Protein AF-A0AB34J6L4-F1 (afdb_monomer_lite)

pLDDT: mean 80.75, std 15.8, range [34.03, 96.12]

Secondary structure (DSSP, 8-state):
-TTHHHHHHHHHHH-TT--HHHHHHHHHHH--EEEE-TTGGG--HHHHHHHHHHHHH-TTEEEEEEEEEE-TTS-EEEEEEEEETTSPBPTTSPBPPSEEEE-SS-----S-HHHHHHHHGGG--SS---EE--STT--EE-------

Sequence (148 aa):
MKNHEALELLLRVELPDLSESELQTLLASKATCLVAMQRYDVMTQSERADAEALLHQFPSLTIAYIEEVKDDAQSSRFYSCLIDGHCELTSENRRIPKFRIELPGYPILGDGKADNQNHAIIFSRGAIIQVTARLKYIVWLQLVNGTI

Structure (mmCIF, N/CA/C/O backbone):
data_AF-A0AB34J6L4-F1
#
_entry.id   AF-A0AB34J6L4-F1
#
loop_
_atom_site.group_PDB
_atom_site.id
_atom_site.type_symbol
_atom_site.label_atom_id
_atom_site.label_alt_id
_atom_site.label_comp_id
_atom_site.label_asym_id
_atom_site.label_entity_id
_atom_site.label_seq_id
_atom_site.pdbx_PDB_ins_code
_atom_site.Cartn_x
_atom_site.Cartn_y
_atom_site.Cartn_z
_atom_site.occupancy
_atom_site.B_iso_or_equiv
_atom_site.auth_seq_id
_atom_site.auth_comp_id
_atom_site.auth_asym_id
_atom_site.auth_atom_id
_atom_site.pdbx_PDB_model_num
ATOM 1 N N . MET A 1 1 ? -2.209 9.121 16.607 1.00 46.62 1 MET A N 1
ATOM 2 C CA . MET A 1 1 ? -2.175 7.975 17.544 1.00 46.62 1 MET A CA 1
ATOM 3 C C . MET A 1 1 ? -3.002 8.153 18.820 1.00 46.62 1 MET A C 1
ATOM 5 O O . MET A 1 1 ? -3.440 7.139 19.330 1.00 46.62 1 MET A O 1
ATOM 9 N N . LYS A 1 2 ? -3.338 9.371 19.290 1.00 52.19 2 LYS A N 1
ATOM 10 C CA . LYS A 1 2 ? -4.210 9.579 20.477 1.00 52.19 2 LYS A CA 1
ATOM 11 C C . LYS A 1 2 ? -5.632 8.974 20.398 1.00 52.19 2 LYS A C 1
ATOM 13 O O . LYS A 1 2 ? -6.333 8.963 21.397 1.00 52.19 2 LYS A O 1
ATOM 18 N N . ASN A 1 3 ? -6.057 8.482 19.233 1.00 65.62 3 ASN A N 1
ATOM 19 C CA . ASN A 1 3 ? -7.407 7.949 19.026 1.00 65.62 3 ASN A CA 1
ATOM 20 C C . ASN A 1 3 ? -7.491 6.426 19.205 1.00 65.62 3 ASN A C 1
ATOM 22 O O . ASN A 1 3 ? -8.593 5.923 19.363 1.00 65.62 3 ASN A O 1
ATOM 26 N N . HIS A 1 4 ? -6.369 5.695 19.156 1.00 73.12 4 HIS A N 1
ATOM 27 C CA . HIS A 1 4 ? -6.388 4.227 19.177 1.00 73.12 4 HIS A CA 1
ATOM 28 C C . HIS A 1 4 ? -6.815 3.691 20.548 1.00 73.12 4 HIS A C 1
ATOM 30 O O . HIS A 1 4 ? -7.787 2.954 20.623 1.00 73.12 4 HIS A O 1
ATOM 36 N N . GLU A 1 5 ? -6.182 4.168 21.623 1.00 79.62 5 GLU A N 1
ATOM 37 C CA . GLU A 1 5 ? -6.529 3.806 23.008 1.00 79.62 5 GLU A CA 1
ATOM 38 C C . GLU A 1 5 ? -7.973 4.193 23.362 1.00 79.62 5 GLU A C 1
ATOM 40 O O . GLU A 1 5 ? -8.687 3.442 24.018 1.00 79.62 5 GLU A O 1
ATOM 45 N N . ALA A 1 6 ? -8.436 5.354 22.886 1.00 82.75 6 ALA A N 1
ATOM 46 C CA . ALA A 1 6 ? -9.809 5.803 23.105 1.00 82.75 6 ALA A CA 1
ATOM 47 C C . ALA A 1 6 ? -10.835 4.925 22.365 1.00 82.75 6 ALA A C 1
ATOM 49 O O . ALA A 1 6 ? -11.875 4.592 22.929 1.00 82.75 6 ALA A O 1
ATOM 50 N N . LEU A 1 7 ? -10.545 4.537 21.117 1.00 80.75 7 LEU A N 1
ATOM 51 C CA . LEU A 1 7 ? -11.379 3.610 20.348 1.00 80.75 7 LEU A CA 1
ATOM 52 C C . LEU A 1 7 ? -11.371 2.208 20.958 1.00 80.75 7 LEU A C 1
ATOM 54 O O . LEU A 1 7 ? -12.420 1.577 21.010 1.00 80.75 7 LEU A O 1
ATOM 58 N N . GLU A 1 8 ? -10.224 1.735 21.438 1.00 87.00 8 GLU A N 1
ATOM 59 C CA . GLU A 1 8 ? -10.124 0.449 22.124 1.00 87.00 8 GLU A CA 1
ATOM 60 C C . GLU A 1 8 ? -10.983 0.434 23.392 1.00 87.00 8 GLU A C 1
ATOM 62 O O . GLU A 1 8 ? -11.801 -0.467 23.567 1.00 87.00 8 GLU A O 1
ATOM 67 N N . LEU A 1 9 ? -10.853 1.459 24.242 1.00 88.19 9 LEU A N 1
ATOM 68 C CA . LEU A 1 9 ? -11.674 1.613 25.444 1.00 88.19 9 LEU A CA 1
ATOM 69 C C . LEU A 1 9 ? -13.166 1.639 25.109 1.00 88.19 9 LEU A C 1
ATOM 71 O O . LEU A 1 9 ? -13.944 0.947 25.760 1.00 88.19 9 LEU A O 1
ATOM 75 N N . LEU A 1 10 ? -13.562 2.397 24.084 1.00 88.19 10 LEU A N 1
ATOM 76 C CA . LEU A 1 10 ? -14.952 2.450 23.639 1.00 88.19 10 LEU A CA 1
ATOM 77 C C . LEU A 1 10 ? -15.450 1.071 23.186 1.00 88.19 10 LEU A C 1
ATOM 79 O O . LEU A 1 10 ? -16.511 0.637 23.618 1.00 88.19 10 LEU A O 1
ATOM 83 N N . LEU A 1 11 ? -14.680 0.358 22.358 1.00 87.50 11 LEU A N 1
ATOM 84 C CA . LEU A 1 11 ? -15.058 -0.974 21.883 1.00 87.50 11 LEU A CA 1
ATOM 85 C C . LEU A 1 11 ? -15.157 -1.991 23.029 1.00 87.50 11 LEU A C 1
ATOM 87 O O . LEU A 1 11 ? -16.077 -2.800 23.020 1.00 87.50 11 LEU A O 1
ATOM 91 N N . ARG A 1 12 ? -14.276 -1.923 24.038 1.00 90.81 12 ARG A N 1
ATOM 92 C CA . ARG A 1 12 ? -14.366 -2.767 25.245 1.00 90.81 12 ARG A CA 1
ATOM 93 C C . ARG A 1 12 ? -15.636 -2.498 26.057 1.00 90.81 12 ARG A C 1
ATOM 95 O O . ARG A 1 12 ? -16.159 -3.421 26.671 1.00 90.81 12 ARG A O 1
ATOM 102 N N . VAL A 1 13 ? -16.106 -1.249 26.090 1.00 92.56 13 VAL A N 1
ATOM 103 C CA . VAL A 1 13 ? -17.330 -0.863 26.813 1.00 92.56 13 VAL A CA 1
ATOM 104 C C . VAL A 1 13 ? -18.585 -1.287 26.049 1.00 92.56 13 VAL A C 1
ATOM 106 O O . VAL A 1 13 ? -19.499 -1.840 26.651 1.00 92.56 13 VAL A O 1
ATOM 109 N N . GLU A 1 14 ? -18.627 -1.051 24.738 1.00 92.12 14 GLU A N 1
ATOM 110 C CA . GLU A 1 14 ? -19.793 -1.355 23.895 1.00 92.12 14 GLU A CA 1
ATOM 111 C C . GLU A 1 14 ? -19.940 -2.855 23.598 1.00 92.12 14 GLU A C 1
ATOM 113 O O . GLU A 1 14 ? -21.050 -3.351 23.418 1.00 92.12 14 GLU A O 1
ATOM 118 N N . LEU A 1 15 ? -18.823 -3.588 23.530 1.00 92.00 15 LEU A N 1
ATOM 119 C CA . LEU A 1 15 ? -18.768 -4.994 23.123 1.00 92.00 15 LEU A CA 1
ATOM 120 C C . LEU A 1 15 ? -17.900 -5.813 24.103 1.00 92.00 15 LEU A C 1
ATOM 122 O O . LEU A 1 15 ? -16.821 -6.283 23.733 1.00 92.00 15 LEU A O 1
ATOM 126 N N . PRO A 1 16 ? -18.353 -5.999 25.358 1.00 90.94 16 PRO A N 1
ATOM 127 C CA . PRO A 1 16 ? -17.551 -6.608 26.424 1.00 90.94 16 PRO A CA 1
ATOM 128 C C . PRO A 1 16 ? -17.244 -8.098 26.208 1.00 90.94 16 PRO A C 1
ATOM 130 O O . PRO A 1 16 ? -16.294 -8.612 26.793 1.00 90.94 16 PRO A O 1
ATOM 133 N N . ASP A 1 17 ? -18.027 -8.782 25.369 1.00 94.81 17 ASP A N 1
ATOM 134 C CA . ASP A 1 17 ? -17.892 -10.221 25.109 1.00 94.81 17 ASP A CA 1
ATOM 135 C C . ASP A 1 17 ? -16.874 -10.556 24.001 1.00 94.81 17 ASP A C 1
ATOM 137 O O . ASP A 1 17 ? -16.605 -11.732 23.751 1.00 94.81 17 ASP A O 1
ATOM 141 N N . LEU A 1 18 ? -16.307 -9.551 23.319 1.00 90.75 18 LEU A N 1
ATOM 142 C CA . LEU A 1 18 ? -15.286 -9.773 22.290 1.00 90.75 18 LEU A CA 1
ATOM 143 C C . LEU A 1 18 ? -14.003 -10.332 22.906 1.00 90.75 18 LEU A C 1
ATOM 145 O O . LEU A 1 18 ? -13.479 -9.803 23.890 1.00 90.75 18 LEU A O 1
ATOM 149 N N . SER A 1 19 ? -13.424 -11.345 22.263 1.00 93.44 19 SER A N 1
ATOM 150 C CA . SER A 1 19 ? -12.060 -11.749 22.588 1.00 93.44 19 SER A CA 1
ATOM 151 C C . SER A 1 19 ? -11.068 -10.641 22.226 1.00 93.44 19 SER A C 1
ATOM 153 O O . SER A 1 19 ? -11.303 -9.839 21.320 1.00 93.44 19 SER A O 1
ATOM 155 N N . GLU A 1 20 ? -9.905 -10.629 22.882 1.00 87.62 20 GLU A N 1
ATOM 156 C CA . GLU A 1 20 ? -8.850 -9.652 22.584 1.00 87.62 20 GLU A CA 1
ATOM 157 C C . GLU A 1 20 ? -8.465 -9.669 21.092 1.00 87.62 20 GLU A C 1
ATOM 159 O O . GLU A 1 20 ? -8.286 -8.625 20.477 1.00 87.62 20 GLU A O 1
ATOM 164 N N . SER A 1 21 ? -8.429 -10.849 20.464 1.00 85.12 21 SER A N 1
ATOM 165 C CA . SER A 1 21 ? -8.135 -10.975 19.031 1.00 85.12 21 SER A CA 1
ATOM 166 C C . SER A 1 21 ? -9.197 -10.314 18.146 1.00 85.12 21 SER A C 1
ATOM 168 O O . SER A 1 21 ? -8.868 -9.655 17.155 1.00 85.12 21 SER A O 1
ATOM 170 N N . GLU A 1 22 ? -10.477 -10.494 18.468 1.00 87.62 22 GLU A N 1
ATOM 171 C CA . GLU A 1 22 ? -11.574 -9.909 17.692 1.00 87.62 22 GLU A CA 1
ATOM 172 C C . GLU A 1 22 ? -11.671 -8.399 17.924 1.00 87.62 22 GLU A C 1
ATOM 174 O O . GLU A 1 22 ? -11.889 -7.652 16.971 1.00 87.62 22 GLU A O 1
ATOM 179 N N . LEU A 1 23 ? -11.422 -7.940 19.156 1.00 87.56 23 LEU A N 1
ATOM 180 C CA . LEU A 1 23 ? -11.316 -6.525 19.501 1.00 87.56 23 LEU A CA 1
ATOM 181 C C . LEU A 1 23 ? -10.230 -5.839 18.670 1.00 87.56 23 LEU A C 1
ATOM 183 O O . LEU A 1 23 ? -10.504 -4.829 18.024 1.00 87.56 23 LEU A O 1
ATOM 187 N N . GLN A 1 24 ? -9.019 -6.402 18.638 1.00 82.00 24 GLN A N 1
ATOM 188 C CA . GLN A 1 24 ? -7.909 -5.847 17.858 1.00 82.00 24 GLN A CA 1
ATOM 189 C C . GLN A 1 24 ? -8.211 -5.857 16.354 1.00 82.00 24 GLN A C 1
ATOM 191 O O . GLN A 1 24 ? -7.904 -4.894 15.651 1.00 82.00 24 GLN A O 1
ATOM 196 N N . THR A 1 25 ? -8.887 -6.897 15.858 1.00 80.38 25 THR A N 1
ATOM 197 C CA . THR A 1 25 ? -9.339 -6.966 14.458 1.00 80.38 25 THR A CA 1
ATOM 198 C C . THR A 1 25 ? -10.345 -5.859 14.139 1.00 80.38 25 THR A C 1
ATOM 200 O O . THR A 1 25 ? -10.213 -5.161 13.131 1.00 80.38 25 THR A O 1
ATOM 203 N N . LEU A 1 26 ? -11.331 -5.655 15.014 1.00 81.38 26 LEU A N 1
ATOM 204 C CA . LEU A 1 26 ? -12.345 -4.617 14.864 1.00 81.38 26 LEU A CA 1
ATOM 205 C C . LEU A 1 26 ? -11.729 -3.220 14.969 1.00 81.38 26 LEU A C 1
ATOM 207 O O . LEU A 1 26 ? -12.069 -2.333 14.194 1.00 81.38 26 LEU A O 1
ATOM 211 N N . LEU A 1 27 ? -10.789 -3.021 15.889 1.00 79.88 27 LEU A N 1
ATOM 212 C CA . LEU A 1 27 ? -10.064 -1.768 16.064 1.00 79.88 27 LEU A CA 1
ATOM 213 C C . LEU A 1 27 ? -9.220 -1.435 14.825 1.00 79.88 27 LEU A C 1
ATOM 215 O O . LEU A 1 27 ? -9.287 -0.312 14.316 1.00 79.88 27 LEU A O 1
ATOM 219 N N . ALA A 1 28 ? -8.501 -2.421 14.283 1.00 74.00 28 ALA A N 1
ATOM 220 C CA . ALA A 1 28 ? -7.729 -2.287 13.050 1.00 74.00 28 ALA A CA 1
ATOM 221 C C . ALA A 1 28 ? -8.616 -1.996 11.827 1.00 74.00 28 ALA A C 1
ATOM 223 O O . ALA A 1 28 ? -8.185 -1.304 10.904 1.00 74.00 28 ALA A O 1
ATOM 224 N N . SER A 1 29 ? -9.874 -2.453 11.824 1.00 73.31 29 SER A N 1
ATOM 225 C CA . SER A 1 29 ? -10.820 -2.149 10.747 1.00 73.31 29 SER A CA 1
ATOM 226 C C . SER A 1 29 ? -11.401 -0.731 10.825 1.00 73.31 29 SER A C 1
ATOM 228 O O . SER A 1 29 ? -11.995 -0.263 9.851 1.00 73.31 29 SER A O 1
ATOM 230 N N . LYS A 1 30 ? -11.288 -0.030 11.966 1.00 74.81 30 LYS A N 1
ATOM 231 C CA . LYS A 1 30 ? -11.848 1.327 12.123 1.00 74.81 30 LYS A CA 1
ATOM 232 C C . LYS A 1 30 ? -11.011 2.394 11.432 1.00 74.81 30 LYS A C 1
ATOM 234 O O . LYS A 1 30 ? -11.591 3.348 10.911 1.00 74.81 30 LYS A O 1
ATOM 239 N N . ALA A 1 31 ? -9.689 2.240 11.428 1.00 71.88 31 ALA A N 1
ATOM 240 C CA . ALA A 1 31 ? -8.771 3.203 10.838 1.00 71.88 31 ALA A CA 1
ATOM 241 C C . ALA A 1 31 ? -7.617 2.491 10.127 1.00 71.88 31 ALA A C 1
ATOM 243 O O . ALA A 1 31 ? -6.708 1.963 10.761 1.00 71.88 31 ALA A O 1
ATOM 244 N N . THR A 1 32 ? -7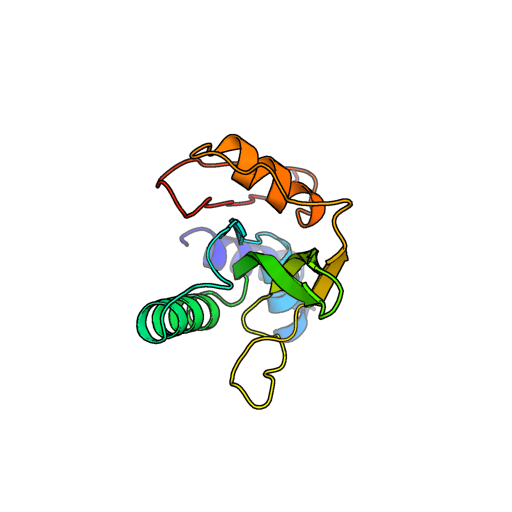.629 2.539 8.798 1.00 76.56 32 THR A N 1
ATOM 245 C CA . THR A 1 32 ? -6.534 2.045 7.957 1.00 76.56 32 THR A CA 1
ATOM 246 C C . THR A 1 32 ? -5.756 3.213 7.371 1.00 76.56 32 THR A C 1
ATOM 248 O O . THR A 1 32 ? -6.356 4.195 6.924 1.00 76.56 32 THR A O 1
ATOM 251 N N . CYS A 1 33 ? -4.428 3.095 7.340 1.00 84.19 33 CYS A N 1
ATOM 252 C CA . CYS A 1 33 ? -3.564 4.047 6.652 1.00 84.19 33 CYS A CA 1
ATOM 253 C C . CYS A 1 33 ? -3.089 3.420 5.344 1.00 84.19 33 CYS A C 1
ATOM 255 O O . CYS A 1 33 ? -2.459 2.365 5.352 1.00 84.19 33 CYS A O 1
ATOM 257 N N . LEU A 1 34 ? -3.402 4.064 4.226 1.00 87.88 34 LEU A N 1
ATOM 258 C CA . LEU A 1 34 ? -2.935 3.668 2.904 1.00 87.88 34 LEU A CA 1
ATOM 259 C C . LEU A 1 34 ? -1.951 4.718 2.402 1.00 87.88 34 LEU A C 1
ATOM 261 O O . LEU A 1 34 ? -2.255 5.906 2.431 1.00 87.88 34 LEU A O 1
ATOM 265 N N . VAL A 1 35 ? -0.782 4.292 1.938 1.00 89.25 35 VAL A N 1
ATOM 266 C CA . VAL A 1 35 ? 0.242 5.183 1.390 1.00 89.25 35 VAL A CA 1
ATOM 267 C C . VAL A 1 35 ? 0.491 4.828 -0.064 1.00 89.25 35 VAL A C 1
ATOM 269 O O . VAL A 1 35 ? 0.906 3.720 -0.381 1.00 89.25 35 VAL A O 1
ATOM 272 N N . ALA A 1 36 ? 0.282 5.788 -0.959 1.00 88.56 36 ALA A N 1
ATOM 273 C CA . ALA A 1 36 ? 0.742 5.675 -2.337 1.00 88.56 36 ALA A CA 1
ATOM 274 C C . ALA A 1 36 ? 2.250 5.957 -2.406 1.00 88.56 36 ALA A C 1
ATOM 276 O O . ALA A 1 36 ? 2.676 7.079 -2.125 1.00 88.56 36 ALA A O 1
ATOM 277 N N . MET A 1 37 ? 3.042 4.961 -2.802 1.00 87.50 37 MET A N 1
ATOM 278 C CA . MET A 1 37 ? 4.489 5.055 -3.002 1.00 87.50 37 MET A CA 1
ATOM 279 C C . MET A 1 37 ? 4.840 4.599 -4.419 1.00 87.50 37 MET A C 1
ATOM 281 O O . MET A 1 37 ? 5.163 3.441 -4.656 1.00 87.50 37 MET A O 1
ATOM 285 N N . GLN A 1 38 ? 4.806 5.518 -5.386 1.00 78.69 38 GLN A N 1
ATOM 286 C CA . GLN A 1 38 ? 5.056 5.194 -6.802 1.00 78.69 38 GLN A CA 1
ATOM 287 C C . GLN A 1 38 ? 6.415 4.526 -7.037 1.00 78.69 38 GLN A C 1
ATOM 289 O O . GLN A 1 38 ? 6.537 3.653 -7.884 1.00 78.69 38 GLN A O 1
ATOM 294 N N . ARG A 1 39 ? 7.435 4.934 -6.274 1.00 82.31 39 ARG A N 1
ATOM 295 C CA . ARG A 1 39 ? 8.826 4.498 -6.456 1.00 82.31 39 ARG A CA 1
ATOM 296 C C . ARG A 1 39 ? 9.216 3.265 -5.644 1.00 82.31 39 ARG A C 1
ATOM 298 O O . ARG A 1 39 ? 10.395 2.933 -5.630 1.00 82.31 39 ARG A O 1
ATOM 305 N N . TYR A 1 40 ? 8.274 2.610 -4.966 1.00 88.81 40 TYR A N 1
ATOM 306 C CA . TYR A 1 40 ? 8.577 1.477 -4.085 1.00 88.81 40 TYR A CA 1
ATOM 307 C C . TYR A 1 40 ? 9.345 0.352 -4.807 1.00 88.81 40 TYR A C 1
ATOM 309 O O . TYR A 1 40 ? 10.315 -0.170 -4.267 1.00 88.81 40 TYR A O 1
ATOM 317 N N . ASP A 1 41 ? 8.976 0.034 -6.054 1.00 86.50 41 ASP A N 1
ATOM 318 C CA . ASP A 1 41 ? 9.588 -1.049 -6.842 1.00 86.50 41 ASP A CA 1
ATOM 319 C C . ASP A 1 41 ? 11.060 -0.788 -7.221 1.00 86.50 41 ASP A C 1
ATOM 321 O O . ASP A 1 41 ? 11.844 -1.719 -7.386 1.00 86.50 41 ASP A O 1
ATOM 325 N N . VAL A 1 42 ? 11.463 0.484 -7.287 1.00 87.62 42 VAL A N 1
ATOM 326 C CA . VAL A 1 42 ? 12.817 0.917 -7.681 1.00 87.62 42 VAL A CA 1
ATOM 327 C C . VAL A 1 42 ? 13.637 1.465 -6.506 1.00 87.62 42 VAL A C 1
ATOM 329 O O . VAL A 1 42 ? 14.650 2.136 -6.713 1.00 87.62 42 VAL A O 1
ATOM 332 N N . MET A 1 43 ? 13.202 1.215 -5.267 1.00 87.69 43 MET A N 1
ATOM 333 C CA . MET A 1 43 ? 13.908 1.651 -4.061 1.00 87.69 43 MET A CA 1
ATOM 334 C C . MET A 1 43 ? 15.242 0.922 -3.862 1.00 87.69 43 MET A C 1
ATOM 336 O O . MET A 1 43 ? 15.381 -0.293 -4.050 1.00 87.69 43 MET A O 1
ATOM 340 N N . THR A 1 44 ? 16.229 1.669 -3.373 1.00 91.06 44 THR A N 1
ATOM 341 C CA . THR A 1 44 ? 17.501 1.119 -2.898 1.00 91.06 44 THR A CA 1
ATOM 342 C C . THR A 1 44 ? 17.286 0.177 -1.708 1.00 91.06 44 THR A C 1
ATOM 344 O O . THR A 1 44 ? 16.224 0.141 -1.087 1.00 91.06 44 THR A O 1
ATOM 347 N N . GLN A 1 45 ? 18.301 -0.618 -1.365 1.00 89.00 45 GLN A N 1
ATOM 348 C CA . GLN A 1 45 ? 18.216 -1.526 -0.216 1.00 89.00 45 GLN A CA 1
ATOM 349 C C . GLN A 1 45 ? 17.980 -0.779 1.111 1.00 89.00 45 GLN A C 1
ATOM 351 O O . GLN A 1 45 ? 17.222 -1.264 1.944 1.00 89.00 45 GLN A O 1
ATOM 356 N N . SER A 1 46 ? 18.583 0.405 1.281 1.00 90.56 46 SER A N 1
ATOM 357 C CA . SER A 1 46 ? 18.382 1.246 2.471 1.00 90.56 46 SER A CA 1
ATOM 358 C C . SER A 1 46 ? 16.946 1.763 2.559 1.00 90.56 46 SER A C 1
ATOM 360 O O . SER A 1 46 ? 16.303 1.593 3.586 1.00 90.56 46 SER A O 1
ATOM 362 N N . GLU A 1 47 ? 16.411 2.325 1.470 1.00 89.88 47 GLU A N 1
ATOM 363 C CA . GLU A 1 47 ? 15.030 2.837 1.438 1.00 89.88 47 GLU A CA 1
ATOM 364 C C . GLU A 1 47 ? 14.003 1.721 1.671 1.00 89.88 47 GLU A C 1
ATOM 366 O O . GLU A 1 47 ? 12.996 1.927 2.347 1.00 89.88 47 GLU A O 1
ATOM 371 N N . ARG A 1 48 ? 14.271 0.515 1.153 1.00 89.06 48 ARG A N 1
ATOM 372 C CA . ARG A 1 48 ? 13.439 -0.661 1.432 1.00 89.06 48 ARG A CA 1
ATOM 373 C C . ARG A 1 48 ? 13.471 -1.043 2.908 1.00 89.06 48 ARG A C 1
ATOM 375 O O . ARG A 1 48 ? 12.416 -1.328 3.459 1.00 89.06 48 ARG A O 1
ATOM 382 N N . ALA A 1 49 ? 14.634 -1.017 3.557 1.00 90.12 49 ALA A N 1
ATOM 383 C CA . ALA A 1 49 ? 14.729 -1.289 4.991 1.00 90.12 49 ALA A CA 1
ATOM 384 C C . ALA A 1 49 ? 13.926 -0.274 5.826 1.00 90.12 49 ALA A C 1
ATOM 386 O O . ALA A 1 49 ? 13.240 -0.668 6.768 1.00 90.12 49 ALA A O 1
ATOM 387 N N . ASP A 1 50 ? 13.936 1.005 5.437 1.00 90.38 50 ASP A N 1
ATOM 388 C CA . ASP A 1 50 ? 13.117 2.039 6.080 1.00 90.38 50 ASP A CA 1
ATOM 389 C C . ASP A 1 50 ? 11.613 1.780 5.882 1.00 90.38 50 ASP A C 1
ATOM 391 O O . ASP A 1 50 ? 10.827 1.889 6.826 1.00 90.38 50 ASP A O 1
ATOM 395 N N . ALA A 1 51 ? 11.195 1.392 4.672 1.00 90.00 51 ALA A N 1
ATOM 396 C CA . ALA A 1 51 ? 9.805 1.030 4.394 1.00 90.00 51 ALA A CA 1
ATOM 397 C C . ALA A 1 51 ? 9.356 -0.203 5.201 1.00 90.00 51 ALA A C 1
ATOM 399 O O . ALA A 1 51 ? 8.247 -0.223 5.737 1.00 90.00 51 ALA A O 1
ATOM 400 N N . GLU A 1 52 ? 10.223 -1.204 5.347 1.00 91.06 52 GLU A N 1
ATOM 401 C CA . GLU A 1 52 ? 9.969 -2.378 6.186 1.00 91.06 52 GLU A CA 1
ATOM 402 C C . GLU A 1 52 ? 9.846 -2.013 7.670 1.00 91.06 52 GLU A C 1
ATOM 404 O O . GLU A 1 52 ? 8.940 -2.497 8.352 1.00 91.06 52 GLU A O 1
ATOM 409 N N . ALA A 1 53 ? 10.687 -1.101 8.167 1.00 90.62 53 ALA A N 1
ATOM 410 C CA . ALA A 1 53 ? 10.573 -0.590 9.529 1.00 90.62 53 ALA A CA 1
ATOM 411 C C . ALA A 1 53 ? 9.229 0.122 9.761 1.00 90.62 53 ALA A C 1
ATOM 413 O O . ALA A 1 53 ? 8.608 -0.072 10.808 1.00 90.62 53 ALA A O 1
ATOM 414 N N . LEU A 1 54 ? 8.736 0.890 8.780 1.00 89.62 54 LEU A N 1
ATOM 415 C CA . LEU A 1 54 ? 7.415 1.526 8.850 1.00 89.62 54 LEU A CA 1
ATOM 416 C C . LEU A 1 54 ? 6.277 0.501 8.888 1.00 89.62 54 LEU A C 1
ATOM 418 O O . LEU A 1 54 ? 5.370 0.638 9.707 1.00 89.62 54 LEU A O 1
ATOM 422 N N . LEU A 1 55 ? 6.322 -0.528 8.039 1.00 90.00 55 LEU A N 1
ATOM 423 C CA . LEU A 1 55 ? 5.319 -1.599 8.035 1.00 90.00 55 LEU A CA 1
ATOM 424 C C . LEU A 1 55 ? 5.329 -2.406 9.340 1.00 90.00 55 LEU A C 1
ATOM 426 O O . LEU A 1 55 ? 4.277 -2.852 9.792 1.00 90.00 55 LEU A O 1
ATOM 430 N N . HIS A 1 56 ? 6.496 -2.569 9.967 1.00 87.81 56 HIS A N 1
ATOM 431 C CA . HIS A 1 56 ? 6.617 -3.222 11.268 1.00 87.81 56 HIS A CA 1
ATOM 432 C C . HIS A 1 56 ? 6.093 -2.342 12.413 1.00 87.81 56 HIS A C 1
ATOM 434 O O . HIS A 1 56 ? 5.405 -2.827 13.308 1.00 87.81 56 HIS A O 1
ATOM 440 N N . GLN A 1 57 ? 6.392 -1.039 12.380 1.00 86.31 57 GLN A N 1
ATOM 441 C CA . GLN A 1 57 ? 5.956 -0.085 13.400 1.00 86.31 57 GLN A CA 1
ATOM 442 C C . GLN A 1 57 ? 4.450 0.211 13.333 1.00 86.31 57 GLN A C 1
ATOM 444 O O . GLN A 1 57 ? 3.833 0.492 14.360 1.00 86.31 57 GLN A O 1
ATOM 449 N N . PHE A 1 58 ? 3.854 0.152 12.141 1.00 84.12 58 PHE A N 1
ATOM 450 C CA . PHE A 1 58 ? 2.445 0.460 11.913 1.00 84.12 58 PHE A CA 1
ATOM 451 C C . PHE A 1 58 ? 1.741 -0.717 11.217 1.00 84.12 58 PHE A C 1
ATOM 453 O O . PHE A 1 58 ? 1.592 -0.697 9.999 1.00 84.12 58 PHE A O 1
ATOM 460 N N . PRO A 1 59 ? 1.243 -1.722 11.962 1.00 81.19 59 PRO A N 1
ATOM 461 C CA . PRO A 1 59 ? 0.652 -2.930 11.372 1.00 81.19 59 PRO A CA 1
ATOM 462 C C . PRO A 1 59 ? -0.558 -2.678 10.455 1.00 81.19 59 PRO A C 1
ATOM 464 O O . PRO A 1 59 ? -0.765 -3.397 9.483 1.00 81.19 59 PRO A O 1
ATOM 467 N N . SER A 1 60 ? -1.344 -1.627 10.718 1.00 80.56 60 SER A N 1
ATOM 468 C CA . SER A 1 60 ? -2.480 -1.212 9.872 1.00 80.56 60 SER A CA 1
ATOM 469 C C . SER A 1 60 ? -2.076 -0.364 8.652 1.00 80.56 60 SER A C 1
ATOM 471 O O . SER A 1 60 ? -2.94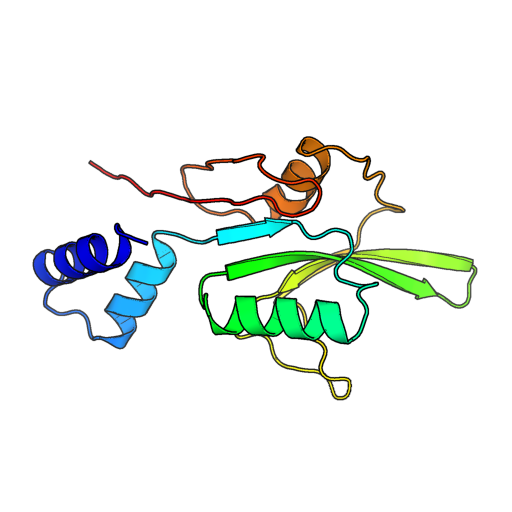9 0.186 7.971 1.00 80.56 60 SER A O 1
ATOM 473 N N . LEU A 1 61 ? -0.773 -0.188 8.406 1.00 87.56 61 LEU A N 1
ATOM 474 C CA . LEU A 1 61 ? -0.240 0.521 7.248 1.00 87.56 61 LEU A CA 1
ATOM 475 C C . LEU A 1 61 ? -0.246 -0.393 6.026 1.00 87.56 61 LEU A C 1
ATOM 477 O O . LEU A 1 61 ? 0.287 -1.499 6.037 1.00 87.56 61 LEU A O 1
ATOM 481 N N . THR A 1 62 ? -0.796 0.126 4.941 1.00 91.88 62 THR A N 1
ATOM 482 C CA . THR A 1 62 ? -0.770 -0.496 3.621 1.00 91.88 62 THR A CA 1
ATOM 483 C C . THR A 1 62 ? -0.041 0.426 2.653 1.00 91.88 62 THR A C 1
ATOM 485 O O . THR A 1 62 ? -0.132 1.652 2.759 1.00 91.88 62 THR A O 1
ATOM 488 N N . ILE A 1 63 ? 0.692 -0.147 1.704 1.00 92.94 63 ILE A N 1
ATOM 489 C CA . ILE A 1 63 ? 1.422 0.596 0.677 1.00 92.94 63 ILE A CA 1
ATOM 490 C C . ILE A 1 63 ? 0.888 0.185 -0.690 1.00 92.94 63 ILE A C 1
ATOM 492 O O . ILE A 1 63 ? 0.940 -0.989 -1.057 1.00 92.94 63 ILE A O 1
ATOM 496 N N . ALA A 1 64 ? 0.391 1.165 -1.441 1.00 93.56 64 ALA A N 1
ATOM 497 C CA . ALA A 1 64 ? 0.063 1.027 -2.850 1.00 93.56 64 ALA A CA 1
ATOM 498 C C . ALA A 1 64 ? 1.249 1.489 -3.700 1.00 93.56 64 ALA A C 1
ATOM 500 O O . ALA A 1 64 ? 1.711 2.623 -3.552 1.00 93.56 64 ALA A O 1
ATOM 501 N N . TYR A 1 65 ? 1.719 0.656 -4.623 1.00 92.62 65 TYR A N 1
ATOM 502 C CA . TYR A 1 65 ? 2.829 0.993 -5.517 1.00 92.62 65 TYR A CA 1
ATOM 503 C C . TYR A 1 65 ? 2.615 0.480 -6.943 1.00 92.62 65 TYR A C 1
ATOM 505 O O . TYR A 1 65 ? 1.704 -0.306 -7.196 1.00 92.62 65 TYR A O 1
ATOM 513 N N . ILE A 1 66 ? 3.443 0.963 -7.871 1.00 92.38 66 ILE A N 1
ATOM 514 C CA . ILE A 1 66 ? 3.481 0.478 -9.250 1.00 92.38 66 ILE A CA 1
ATOM 515 C C . ILE A 1 66 ? 4.660 -0.474 -9.399 1.00 92.38 66 ILE A C 1
ATOM 517 O O . ILE A 1 66 ? 5.786 -0.106 -9.075 1.00 92.38 66 ILE A O 1
ATOM 521 N N . GLU A 1 67 ? 4.391 -1.675 -9.891 1.00 93.25 67 GLU A N 1
ATOM 522 C CA . GLU A 1 67 ? 5.400 -2.654 -10.288 1.00 93.25 67 GLU A CA 1
ATOM 523 C C . GLU A 1 67 ? 5.586 -2.612 -11.806 1.00 93.25 67 GLU A C 1
ATOM 525 O O . GLU A 1 67 ? 4.600 -2.643 -12.551 1.00 93.25 67 GLU A O 1
ATOM 530 N N . GLU A 1 68 ? 6.838 -2.571 -12.262 1.00 92.50 68 GLU A N 1
ATOM 531 C CA . GLU A 1 68 ? 7.182 -2.722 -13.675 1.00 92.50 68 GLU A CA 1
ATOM 532 C C . GLU A 1 68 ? 7.820 -4.095 -13.915 1.00 92.50 68 GLU A C 1
ATOM 534 O O . GLU A 1 68 ? 8.894 -4.408 -13.404 1.00 92.50 68 GLU A O 1
ATOM 539 N N . VAL A 1 69 ? 7.183 -4.908 -14.758 1.00 91.56 69 VAL A N 1
ATOM 540 C CA . VAL A 1 69 ? 7.722 -6.196 -15.202 1.00 91.56 69 VAL A CA 1
ATOM 541 C C . VAL A 1 69 ? 8.137 -6.076 -16.659 1.00 91.56 69 VAL A C 1
ATOM 543 O O . VAL A 1 69 ? 7.301 -5.881 -17.541 1.00 91.56 69 VAL A O 1
ATOM 546 N N . LYS A 1 70 ? 9.437 -6.209 -16.921 1.00 87.44 70 LYS A N 1
ATOM 547 C CA . LYS A 1 70 ? 9.976 -6.212 -18.283 1.00 87.44 70 LYS A CA 1
ATOM 548 C C . LYS A 1 70 ? 9.689 -7.561 -18.937 1.00 87.44 70 LYS A C 1
ATOM 550 O O . LYS A 1 70 ? 10.092 -8.589 -18.403 1.00 87.44 70 LYS A O 1
ATOM 555 N N . ASP A 1 71 ? 8.988 -7.539 -20.066 1.00 81.56 71 ASP A N 1
ATOM 556 C CA . ASP A 1 71 ? 8.786 -8.710 -20.924 1.00 81.56 71 ASP A CA 1
ATOM 557 C C . ASP A 1 71 ? 9.882 -8.738 -22.008 1.00 81.56 71 ASP A C 1
ATOM 559 O O . ASP A 1 71 ? 10.324 -7.685 -22.481 1.00 81.56 71 ASP A O 1
ATOM 563 N N . ASP A 1 72 ? 10.304 -9.931 -22.431 1.00 72.50 72 ASP A N 1
ATOM 564 C CA . ASP A 1 72 ? 11.368 -10.115 -23.434 1.00 72.50 72 ASP A CA 1
ATOM 565 C C . ASP A 1 72 ? 10.961 -9.559 -24.818 1.00 72.50 72 ASP A C 1
ATOM 567 O O . ASP A 1 72 ? 11.804 -9.254 -25.664 1.00 72.50 72 ASP A O 1
ATOM 571 N N . ALA A 1 73 ? 9.655 -9.368 -25.043 1.00 65.62 73 ALA A N 1
ATOM 572 C CA . ALA A 1 73 ? 9.044 -8.922 -26.296 1.00 65.62 73 ALA A CA 1
ATOM 573 C C . ALA A 1 73 ? 8.850 -7.388 -26.417 1.00 65.62 73 ALA A C 1
ATOM 575 O O . ALA A 1 73 ? 7.915 -6.928 -27.068 1.00 65.62 73 ALA A O 1
ATOM 576 N N . GLN A 1 74 ? 9.734 -6.587 -25.810 1.00 62.41 74 GLN A N 1
ATOM 577 C CA . GLN A 1 74 ? 9.761 -5.108 -25.840 1.00 62.41 74 GLN A CA 1
ATOM 578 C C . GLN A 1 74 ? 8.610 -4.343 -25.155 1.00 62.41 74 GLN A C 1
ATOM 580 O O . GLN A 1 74 ? 8.677 -3.115 -25.084 1.00 62.41 74 GLN A O 1
ATOM 585 N N . SER A 1 75 ? 7.589 -5.000 -24.601 1.00 80.50 75 SER A N 1
ATOM 586 C CA . SER A 1 75 ? 6.535 -4.316 -23.836 1.00 80.50 75 SER A CA 1
ATOM 587 C C . SER A 1 75 ? 6.678 -4.565 -22.334 1.00 80.50 75 SER A C 1
ATOM 589 O O . SER A 1 75 ? 6.433 -5.678 -21.871 1.00 80.50 75 SER A O 1
ATOM 591 N N . SER A 1 76 ? 7.021 -3.536 -21.554 1.00 89.38 76 SER A N 1
ATOM 592 C CA . SER A 1 76 ? 6.880 -3.594 -20.093 1.00 89.38 76 SER A CA 1
ATOM 593 C C . SER A 1 76 ? 5.401 -3.721 -19.715 1.00 89.38 76 SER A C 1
ATOM 595 O O . SER A 1 76 ? 4.552 -3.003 -20.253 1.00 89.38 76 SER A O 1
ATOM 597 N N . ARG A 1 77 ? 5.093 -4.610 -18.770 1.00 92.69 77 ARG A N 1
ATOM 598 C CA . ARG A 1 77 ? 3.778 -4.703 -18.126 1.00 92.69 77 ARG A CA 1
ATOM 599 C C . ARG A 1 77 ? 3.814 -3.965 -16.803 1.00 92.69 77 ARG A C 1
ATOM 601 O O . ARG A 1 77 ? 4.789 -4.063 -16.060 1.00 92.69 77 ARG A O 1
ATOM 608 N N . PHE A 1 78 ? 2.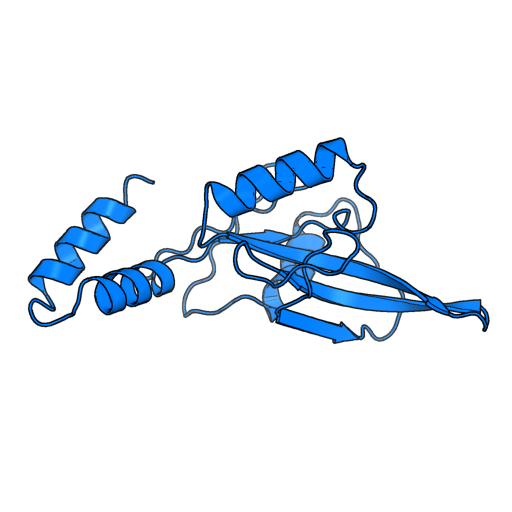735 -3.260 -16.502 1.00 92.75 78 PHE A N 1
ATOM 609 C CA . PHE A 1 78 ? 2.625 -2.452 -15.296 1.00 92.75 78 PHE A CA 1
ATOM 610 C C . PHE A 1 78 ? 1.519 -3.003 -14.418 1.00 92.75 78 PHE A C 1
ATOM 612 O O . PHE A 1 78 ? 0.442 -3.334 -14.911 1.00 92.75 78 PHE A O 1
ATOM 619 N N . TYR A 1 79 ? 1.774 -3.069 -13.117 1.00 94.44 79 TYR A N 1
ATOM 620 C CA . TYR A 1 79 ? 0.792 -3.526 -12.147 1.00 94.44 79 TYR A CA 1
ATOM 621 C C . TYR A 1 79 ? 0.626 -2.498 -11.040 1.00 94.44 79 TYR A C 1
ATOM 623 O O . TYR A 1 79 ? 1.601 -1.940 -10.544 1.00 94.44 79 TYR A O 1
ATOM 631 N N . SER A 1 80 ? -0.617 -2.267 -10.635 1.00 94.81 80 SER A N 1
ATOM 632 C CA . SER A 1 80 ? -0.938 -1.574 -9.396 1.00 94.81 80 SER A CA 1
ATOM 633 C C . SER A 1 80 ? -1.044 -2.607 -8.279 1.00 94.81 80 SER A C 1
ATOM 635 O O . SER A 1 80 ? -1.856 -3.537 -8.346 1.00 94.81 80 SER A O 1
ATOM 637 N N . CYS A 1 81 ? -0.187 -2.466 -7.274 1.00 96.12 81 CYS A N 1
ATOM 638 C CA . CYS A 1 81 ? 0.030 -3.458 -6.230 1.00 96.12 81 CYS A CA 1
ATOM 639 C C . CYS A 1 81 ? -0.282 -2.882 -4.850 1.00 96.12 81 CYS A C 1
ATOM 641 O O . CYS A 1 81 ? 0.023 -1.721 -4.582 1.00 96.12 81 CYS A O 1
ATOM 643 N N . LEU A 1 82 ? -0.828 -3.713 -3.959 1.00 95.94 82 LEU A N 1
ATOM 644 C CA . LEU A 1 82 ? -1.038 -3.385 -2.548 1.00 95.94 82 LEU A CA 1
ATOM 645 C C . LEU A 1 82 ? -0.315 -4.390 -1.649 1.00 95.94 82 LEU A C 1
ATOM 647 O O . LEU A 1 82 ? -0.538 -5.597 -1.765 1.00 95.94 82 LEU A O 1
ATOM 651 N N . ILE A 1 83 ? 0.490 -3.885 -0.718 1.00 95.69 83 ILE A N 1
ATOM 652 C CA . ILE A 1 83 ? 1.190 -4.671 0.308 1.00 95.69 83 ILE A CA 1
ATOM 653 C C . ILE A 1 83 ? 0.922 -4.114 1.710 1.00 95.69 83 ILE A C 1
ATOM 655 O O . ILE A 1 83 ? 0.497 -2.971 1.872 1.00 95.69 83 ILE A O 1
ATOM 659 N N . ASP A 1 84 ? 1.223 -4.916 2.724 1.00 93.12 84 ASP A N 1
ATOM 660 C CA . ASP A 1 84 ? 1.288 -4.525 4.131 1.00 93.12 84 ASP A CA 1
ATOM 661 C C . ASP A 1 84 ? 2.321 -5.361 4.901 1.00 93.12 84 ASP A C 1
ATOM 663 O O . ASP A 1 84 ? 2.975 -6.243 4.335 1.00 93.12 84 ASP A O 1
ATOM 667 N N . GLY A 1 85 ? 2.448 -5.094 6.205 1.00 91.56 85 GLY A N 1
ATOM 668 C CA . GLY A 1 85 ? 3.375 -5.780 7.108 1.00 91.56 85 GLY A CA 1
ATOM 669 C C . GLY A 1 85 ? 3.149 -7.291 7.238 1.00 91.56 85 GLY A C 1
ATOM 670 O O . GLY A 1 85 ? 4.067 -8.005 7.645 1.00 91.56 85 GLY A O 1
ATOM 671 N N . HIS A 1 86 ? 1.984 -7.794 6.827 1.00 91.44 86 HIS A N 1
ATOM 672 C CA . HIS A 1 86 ? 1.587 -9.198 6.941 1.00 91.44 86 HIS A CA 1
ATOM 673 C C . HIS A 1 86 ? 1.728 -9.985 5.633 1.00 91.44 86 HIS A C 1
ATOM 675 O O . HIS A 1 86 ? 1.451 -11.182 5.613 1.00 91.44 86 HIS A O 1
ATOM 681 N N . CYS A 1 87 ? 2.128 -9.334 4.541 1.00 93.88 87 CYS A N 1
ATOM 682 C CA . CYS A 1 87 ? 2.388 -10.016 3.277 1.00 93.88 87 CYS A CA 1
ATOM 683 C C . CYS A 1 87 ? 3.544 -11.012 3.412 1.00 93.88 87 CYS A C 1
ATOM 685 O O . CYS A 1 87 ? 4.562 -10.701 4.036 1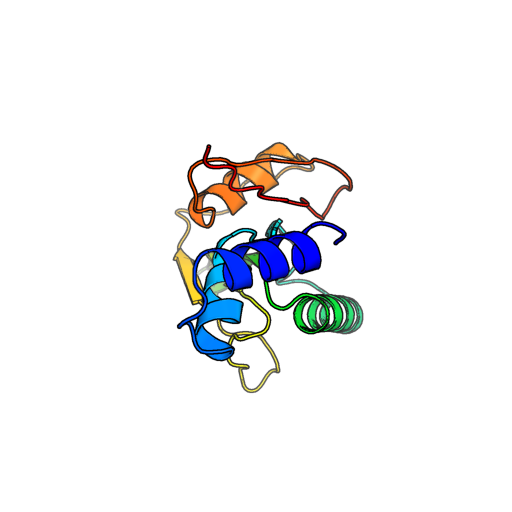.00 93.88 87 CYS A O 1
ATOM 687 N N . GLU A 1 88 ? 3.397 -12.175 2.780 1.00 94.44 88 GLU A N 1
ATOM 688 C CA . GLU A 1 88 ? 4.473 -13.156 2.655 1.00 94.44 88 GLU A CA 1
ATOM 689 C C . GLU A 1 88 ? 5.672 -12.560 1.912 1.00 94.44 88 GLU A C 1
ATOM 691 O O . GLU A 1 88 ? 5.530 -11.651 1.091 1.00 94.44 88 GLU A O 1
ATOM 696 N N . LEU A 1 89 ? 6.861 -13.082 2.200 1.00 92.81 89 LEU A N 1
ATOM 697 C CA . LEU A 1 89 ? 8.098 -12.657 1.559 1.00 92.81 89 LEU A CA 1
ATOM 698 C C . LEU A 1 89 ? 8.523 -13.682 0.509 1.00 92.81 89 LEU A C 1
ATOM 700 O O . LEU A 1 89 ? 8.498 -14.888 0.748 1.00 92.81 89 LEU A O 1
ATOM 704 N N . THR A 1 90 ? 8.958 -13.195 -0.648 1.00 91.38 90 THR A N 1
ATOM 705 C CA . THR A 1 90 ? 9.667 -14.003 -1.639 1.00 91.38 90 THR A CA 1
ATOM 706 C C . THR A 1 90 ? 11.069 -14.358 -1.139 1.00 91.38 90 THR A C 1
ATOM 708 O O . THR A 1 90 ? 11.580 -13.780 -0.177 1.00 91.38 90 THR A O 1
ATOM 711 N N . SER A 1 91 ? 11.749 -15.259 -1.852 1.00 88.50 91 SER A N 1
ATOM 712 C CA . SER A 1 91 ? 13.162 -15.591 -1.616 1.00 88.50 91 SER A CA 1
ATOM 713 C C . SER A 1 91 ? 14.107 -14.385 -1.688 1.00 88.50 91 SER A C 1
ATOM 715 O O . SER A 1 91 ? 15.201 -14.425 -1.135 1.00 88.50 91 SER A O 1
ATOM 717 N N . GLU A 1 92 ? 13.688 -13.305 -2.348 1.00 85.69 92 GLU A N 1
ATOM 718 C CA . GLU A 1 92 ? 14.444 -12.056 -2.498 1.00 85.69 92 GLU A CA 1
ATOM 719 C C . GLU A 1 92 ? 14.084 -11.011 -1.430 1.00 85.69 92 GLU A C 1
ATOM 721 O O . GLU A 1 92 ? 14.433 -9.836 -1.560 1.00 85.69 92 GLU A O 1
ATOM 726 N N . ASN A 1 93 ? 13.368 -11.424 -0.378 1.00 85.38 93 ASN A N 1
ATOM 727 C CA . ASN A 1 93 ? 12.888 -10.553 0.691 1.00 85.38 93 ASN A CA 1
ATOM 728 C C . ASN A 1 93 ? 11.992 -9.413 0.168 1.00 85.38 93 ASN A C 1
ATOM 730 O O . ASN A 1 93 ? 12.029 -8.290 0.674 1.00 85.38 93 ASN A O 1
ATOM 734 N N . ARG A 1 94 ? 11.200 -9.692 -0.876 1.00 87.69 94 ARG A N 1
ATOM 735 C CA . ARG A 1 94 ? 10.159 -8.788 -1.376 1.00 87.69 94 ARG A CA 1
ATOM 736 C C . ARG A 1 94 ? 8.794 -9.265 -0.912 1.00 87.69 94 ARG A C 1
ATOM 738 O O . ARG A 1 94 ? 8.517 -10.457 -0.946 1.00 87.69 94 ARG A O 1
ATOM 745 N N . ARG A 1 95 ? 7.922 -8.339 -0.527 1.00 92.81 95 ARG A N 1
ATOM 746 C CA . ARG A 1 95 ? 6.543 -8.668 -0.153 1.00 92.81 95 ARG A CA 1
ATOM 747 C C . ARG A 1 95 ? 5.737 -9.092 -1.377 1.00 92.81 95 ARG A C 1
ATOM 749 O O . ARG A 1 95 ? 5.720 -8.375 -2.374 1.00 92.81 95 ARG A O 1
ATOM 756 N N . ILE A 1 96 ? 5.060 -10.233 -1.283 1.00 94.88 96 ILE A N 1
ATOM 757 C CA . ILE A 1 96 ? 4.090 -10.701 -2.276 1.00 94.88 96 ILE A CA 1
ATOM 758 C C . ILE A 1 96 ? 2.822 -9.841 -2.130 1.00 94.88 96 ILE A C 1
ATOM 760 O O . ILE A 1 96 ? 2.241 -9.818 -1.043 1.00 94.88 96 ILE A O 1
ATOM 764 N N . PRO A 1 97 ? 2.377 -9.114 -3.173 1.00 95.88 97 PRO A N 1
ATOM 765 C CA . PRO A 1 97 ? 1.215 -8.232 -3.063 1.00 95.88 97 PRO A CA 1
ATOM 766 C C . PRO A 1 97 ? -0.084 -8.979 -2.751 1.00 95.88 97 PRO A C 1
ATOM 768 O O . PRO A 1 97 ? -0.395 -9.986 -3.385 1.00 95.88 97 PRO A O 1
ATOM 771 N N . LYS A 1 98 ? -0.898 -8.431 -1.838 1.00 94.44 98 LYS A N 1
ATOM 772 C CA . LYS A 1 98 ? -2.269 -8.911 -1.563 1.00 94.44 98 LYS A CA 1
ATOM 773 C C . LYS A 1 98 ? -3.192 -8.703 -2.755 1.00 94.44 98 LYS A C 1
ATOM 775 O O . LYS A 1 98 ? -4.046 -9.534 -3.045 1.00 94.44 98 LYS A O 1
ATOM 780 N N . PHE A 1 99 ? -3.015 -7.573 -3.429 1.00 95.88 99 PHE A N 1
ATOM 781 C CA . PHE A 1 99 ? -3.678 -7.262 -4.685 1.00 95.88 99 PHE A CA 1
ATOM 782 C C . PHE A 1 99 ? -2.622 -6.871 -5.706 1.00 95.88 99 PHE A C 1
ATOM 784 O O . PHE A 1 99 ? -1.696 -6.127 -5.383 1.00 95.88 99 PHE A O 1
ATOM 791 N N . ARG A 1 100 ? -2.786 -7.365 -6.932 1.00 95.88 100 ARG A N 1
ATOM 792 C CA . ARG A 1 100 ? -1.912 -7.097 -8.073 1.00 95.88 100 ARG A CA 1
ATOM 793 C C . ARG A 1 100 ? -2.779 -6.990 -9.321 1.00 95.88 100 ARG A C 1
ATOM 795 O O . ARG A 1 100 ? -3.304 -7.993 -9.794 1.00 95.88 100 ARG A O 1
ATOM 802 N N . ILE A 1 101 ? -2.987 -5.767 -9.796 1.00 96.00 101 ILE A N 1
ATOM 803 C CA . ILE A 1 101 ? -3.924 -5.445 -10.879 1.00 96.00 101 ILE A CA 1
ATOM 804 C C . ILE A 1 101 ? -3.116 -4.984 -12.084 1.00 96.00 101 ILE A C 1
ATOM 806 O O . ILE A 1 101 ? -2.386 -4.002 -11.983 1.00 96.00 101 ILE A O 1
ATOM 810 N N . GLU A 1 102 ? -3.243 -5.676 -13.214 1.00 94.94 102 GLU A N 1
ATOM 811 C CA . GLU A 1 102 ? -2.591 -5.270 -14.461 1.00 94.94 102 GLU A CA 1
ATOM 812 C C . GLU A 1 102 ? -3.200 -3.961 -14.978 1.00 94.94 102 GLU A C 1
ATOM 814 O O . GLU A 1 102 ? -4.421 -3.801 -15.054 1.00 94.94 102 GLU A O 1
ATOM 819 N N . LEU A 1 103 ? -2.333 -3.007 -15.306 1.00 92.25 103 LEU A N 1
ATOM 820 C CA . LEU A 1 103 ? -2.710 -1.733 -15.896 1.00 92.25 103 LEU A CA 1
ATOM 821 C C . LEU A 1 103 ? -2.726 -1.850 -17.424 1.00 92.25 103 LEU A C 1
ATOM 823 O O . LEU A 1 103 ? -1.908 -2.568 -17.995 1.00 92.25 103 LEU A O 1
ATOM 827 N N . PRO A 1 104 ? -3.594 -1.091 -18.116 1.00 90.12 104 PRO A N 1
ATOM 828 C CA . PRO A 1 104 ? -3.707 -1.150 -19.576 1.00 90.12 104 PRO A CA 1
ATOM 829 C C . PRO A 1 104 ? -2.470 -0.613 -20.321 1.00 90.12 104 PRO A C 1
ATOM 831 O O . PRO A 1 104 ? -2.434 -0.646 -21.548 1.00 90.12 104 PRO A O 1
ATOM 834 N N . GLY A 1 105 ? -1.476 -0.079 -19.606 1.00 88.50 105 GLY A N 1
ATOM 835 C CA . GLY A 1 105 ? -0.245 0.460 -20.171 1.00 88.50 105 GLY A CA 1
ATOM 836 C C . GLY A 1 105 ? 0.576 1.233 -19.142 1.00 88.50 105 GLY A C 1
ATOM 837 O O . GLY A 1 105 ? 0.339 1.133 -17.937 1.00 88.50 105 GLY A O 1
ATOM 838 N N . TYR A 1 106 ? 1.534 2.022 -19.636 1.00 86.12 106 TYR A N 1
ATOM 839 C CA . TYR A 1 106 ? 2.406 2.856 -18.808 1.00 86.12 106 TYR A CA 1
ATOM 840 C C . TYR A 1 106 ? 1.588 3.874 -17.990 1.00 86.12 106 TYR A C 1
ATOM 842 O O . TYR A 1 106 ? 0.890 4.707 -18.582 1.00 86.12 106 TYR A O 1
ATOM 850 N N . PRO A 1 107 ? 1.659 3.849 -16.648 1.00 84.00 107 PRO A N 1
ATOM 851 C CA . PRO A 1 107 ? 0.933 4.803 -15.827 1.00 84.00 107 PRO A CA 1
ATOM 852 C C . PRO A 1 107 ? 1.586 6.185 -15.922 1.00 84.00 107 PRO A C 1
ATOM 854 O O . PRO A 1 107 ? 2.736 6.384 -15.529 1.00 84.00 107 PRO A O 1
ATOM 857 N N . ILE A 1 108 ? 0.835 7.167 -16.423 1.00 79.38 108 ILE A N 1
ATOM 858 C CA . ILE A 1 108 ? 1.270 8.566 -16.448 1.00 79.38 108 ILE A CA 1
ATOM 859 C C . ILE A 1 108 ? 1.071 9.141 -15.047 1.00 79.38 108 ILE A C 1
ATOM 861 O O . ILE A 1 108 ? -0.026 9.547 -14.673 1.00 79.38 108 ILE A O 1
ATOM 865 N N . LEU A 1 109 ? 2.146 9.138 -14.271 1.00 72.88 109 LEU A N 1
ATOM 866 C CA . LEU A 1 109 ? 2.194 9.688 -12.925 1.00 72.88 109 LEU A CA 1
ATOM 867 C C . LEU A 1 109 ? 3.102 10.922 -12.949 1.00 72.88 109 LEU A C 1
ATOM 869 O O . LEU A 1 109 ? 4.281 10.812 -13.281 1.00 72.88 109 LEU A O 1
ATOM 873 N N . GLY A 1 110 ? 2.554 12.106 -12.666 1.00 69.94 110 GLY A N 1
ATOM 874 C CA . GLY A 1 110 ? 3.346 13.329 -12.538 1.00 69.94 110 GLY A CA 1
ATOM 875 C C . GLY A 1 110 ? 3.947 13.484 -11.136 1.00 69.94 110 GLY A C 1
ATOM 876 O O . GLY A 1 110 ? 3.874 12.590 -10.297 1.00 69.94 110 GLY A O 1
ATOM 877 N N . ASP A 1 111 ? 4.438 14.687 -10.820 1.00 67.88 111 ASP A N 1
ATOM 878 C CA . ASP A 1 111 ? 4.816 15.102 -9.448 1.00 67.88 111 ASP A CA 1
ATOM 879 C C . ASP A 1 111 ? 3.601 15.199 -8.488 1.00 67.88 111 ASP A C 1
ATOM 881 O O . ASP A 1 111 ? 3.704 15.605 -7.323 1.00 67.88 111 ASP A O 1
ATOM 885 N N . GLY A 1 112 ? 2.407 14.926 -9.015 1.00 63.00 112 GLY A N 1
ATOM 886 C CA . GLY A 1 112 ? 1.127 15.347 -8.494 1.00 63.00 112 GLY A CA 1
ATOM 887 C C . GLY A 1 112 ? 0.613 14.456 -7.377 1.00 63.00 112 GLY A C 1
ATOM 888 O O . GLY A 1 112 ? 0.331 13.273 -7.539 1.00 63.00 112 GLY A O 1
ATOM 889 N N . LYS A 1 113 ? 0.341 15.088 -6.240 1.00 73.19 113 LYS A N 1
ATOM 890 C CA . LYS A 1 113 ? -0.461 14.537 -5.138 1.00 73.19 113 LYS A CA 1
ATOM 891 C C . LYS A 1 113 ? -1.762 13.876 -5.622 1.00 73.19 113 LYS A C 1
ATOM 893 O O . LYS A 1 113 ? -2.162 12.880 -5.035 1.00 73.19 113 LYS A O 1
ATOM 898 N N . ALA A 1 114 ? -2.395 14.416 -6.665 1.00 78.69 114 ALA A N 1
ATOM 899 C CA . ALA A 1 114 ? -3.623 13.875 -7.245 1.00 78.69 114 ALA A CA 1
ATOM 900 C C . ALA A 1 114 ? -3.408 12.510 -7.925 1.00 78.69 114 ALA A C 1
ATOM 902 O O . ALA A 1 114 ? -4.225 11.615 -7.745 1.00 78.69 114 ALA A O 1
ATOM 903 N N . ASP A 1 115 ? -2.285 12.301 -8.613 1.00 84.06 115 ASP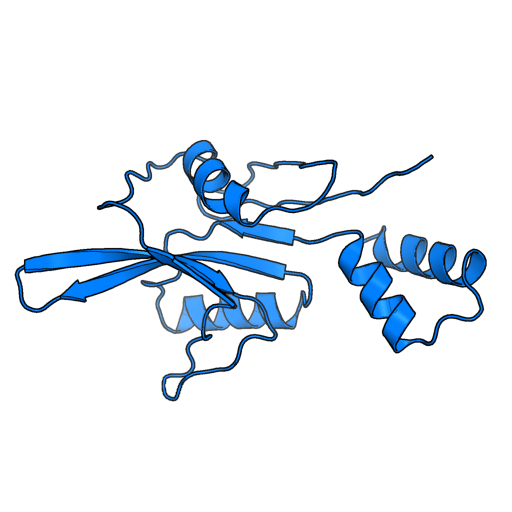 A N 1
ATOM 904 C CA . ASP A 1 115 ? -1.987 11.029 -9.288 1.00 84.06 115 ASP A CA 1
ATOM 905 C C . ASP A 1 115 ? -1.789 9.901 -8.270 1.00 84.06 115 ASP A C 1
ATOM 907 O O . ASP A 1 115 ? -2.313 8.799 -8.419 1.00 84.06 115 ASP A O 1
ATOM 911 N N . ASN A 1 116 ? -1.113 10.217 -7.162 1.00 83.06 116 ASN A N 1
ATOM 912 C CA . ASN A 1 116 ? -0.983 9.322 -6.014 1.00 83.06 116 ASN A CA 1
ATOM 913 C C . ASN A 1 116 ? -2.334 8.951 -5.391 1.00 83.06 116 ASN A C 1
ATOM 915 O O . ASN A 1 116 ? -2.533 7.808 -4.982 1.00 83.06 116 ASN A O 1
ATOM 919 N N . GLN A 1 117 ? -3.266 9.901 -5.326 1.00 82.38 117 GLN A N 1
ATOM 920 C CA . GLN A 1 117 ? -4.612 9.655 -4.808 1.00 82.38 117 GLN A CA 1
ATOM 921 C C . GLN A 1 117 ? -5.416 8.770 -5.758 1.00 82.38 117 GLN A C 1
ATOM 923 O O . GLN A 1 117 ? -6.009 7.791 -5.315 1.00 82.38 117 GLN A O 1
ATOM 928 N N . ASN A 1 118 ? -5.380 9.072 -7.057 1.00 86.12 118 ASN A N 1
ATOM 929 C CA . ASN A 1 118 ? -6.053 8.293 -8.094 1.00 86.12 118 ASN A CA 1
ATOM 930 C C . ASN A 1 118 ? -5.541 6.853 -8.137 1.00 86.12 118 ASN A C 1
ATOM 932 O O . ASN A 1 118 ? -6.325 5.922 -8.280 1.00 86.12 118 ASN A O 1
ATOM 936 N N . HIS A 1 119 ? -4.236 6.659 -7.964 1.00 87.06 119 HIS A N 1
ATOM 937 C CA . HIS A 1 119 ? -3.652 5.331 -7.879 1.00 87.06 119 HIS A CA 1
ATOM 938 C C . HIS A 1 119 ? -4.129 4.569 -6.630 1.00 87.06 119 HIS A C 1
ATOM 940 O O . HIS A 1 119 ? -4.528 3.412 -6.723 1.00 87.06 119 HIS A O 1
ATOM 946 N N . ALA A 1 120 ? -4.130 5.213 -5.461 1.00 87.75 120 ALA A N 1
ATOM 947 C CA . ALA A 1 120 ? -4.504 4.563 -4.207 1.00 87.75 120 ALA A CA 1
ATOM 948 C C . ALA A 1 120 ? -6.010 4.278 -4.070 1.00 87.75 120 ALA A C 1
ATOM 950 O O . ALA A 1 120 ? -6.395 3.390 -3.309 1.00 87.75 120 ALA A O 1
ATOM 951 N N . ILE A 1 121 ? -6.876 5.016 -4.774 1.00 88.44 121 ILE A N 1
ATOM 952 C CA . ILE A 1 121 ? -8.325 4.990 -4.519 1.00 88.44 121 ILE A CA 1
ATOM 953 C C . ILE A 1 121 ? -8.939 3.598 -4.695 1.00 88.44 121 ILE A C 1
ATOM 955 O O . ILE A 1 121 ? -9.829 3.224 -3.933 1.00 88.44 121 ILE A O 1
ATOM 959 N N . ILE A 1 122 ? -8.422 2.792 -5.625 1.00 91.12 122 ILE A N 1
ATOM 960 C CA . ILE A 1 122 ? -8.940 1.444 -5.904 1.00 91.12 122 ILE A CA 1
ATOM 961 C C . ILE A 1 122 ? -8.757 0.486 -4.714 1.00 91.12 122 ILE A C 1
ATOM 963 O O . ILE A 1 122 ? -9.540 -0.455 -4.537 1.00 91.12 122 ILE A O 1
ATOM 967 N N . PHE A 1 123 ? -7.767 0.766 -3.862 1.00 91.31 123 PHE A N 1
ATOM 968 C CA . PHE A 1 123 ? -7.468 0.015 -2.644 1.00 91.31 123 PHE A CA 1
ATOM 969 C C . PHE A 1 123 ? -8.116 0.610 -1.393 1.00 91.31 123 PHE A C 1
ATOM 971 O O . PHE A 1 123 ? -8.128 -0.032 -0.345 1.00 91.31 123 PHE A O 1
ATOM 978 N N . SER A 1 124 ? -8.678 1.816 -1.481 1.00 86.81 124 SER A N 1
ATOM 979 C CA . SER A 1 124 ? -9.385 2.424 -0.357 1.00 86.81 124 SER A CA 1
ATOM 980 C C . SER A 1 124 ? -10.721 1.713 -0.084 1.00 86.81 124 SER A C 1
ATOM 982 O O . SER A 1 124 ? -11.378 1.183 -0.990 1.00 86.81 124 SER A O 1
ATOM 984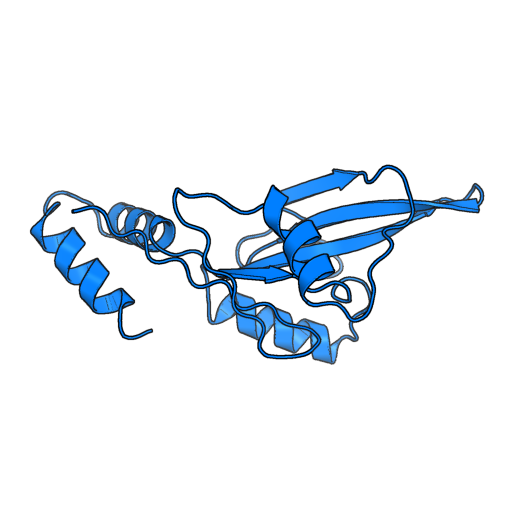 N N . ARG A 1 125 ? -11.112 1.657 1.192 1.00 80.38 125 ARG A N 1
ATOM 985 C CA . ARG A 1 125 ? -12.367 1.064 1.680 1.00 80.38 125 ARG A CA 1
ATOM 986 C C . ARG A 1 125 ? -12.912 1.917 2.827 1.00 80.38 125 ARG A C 1
ATOM 988 O O . ARG A 1 125 ? -12.136 2.529 3.555 1.00 80.38 125 ARG A O 1
ATOM 995 N N . GLY A 1 126 ? -14.232 1.922 2.998 1.00 77.12 126 GLY A N 1
ATOM 996 C CA . GLY A 1 126 ? -14.926 2.678 4.046 1.00 77.12 126 GLY A CA 1
ATOM 997 C C . GLY A 1 126 ? -15.880 3.738 3.493 1.00 77.12 126 GLY A C 1
ATOM 998 O O . GLY A 1 126 ? -15.907 4.000 2.294 1.00 77.12 126 GLY A O 1
ATOM 999 N N . ALA A 1 127 ? -16.689 4.325 4.378 1.00 74.31 127 ALA A N 1
ATOM 1000 C CA . ALA A 1 127 ? -17.689 5.331 4.009 1.00 74.31 127 ALA A CA 1
ATOM 1001 C C . ALA A 1 127 ? -17.090 6.735 3.828 1.00 74.31 127 ALA A C 1
ATOM 1003 O O . ALA A 1 127 ? -17.621 7.551 3.079 1.00 74.31 127 ALA A O 1
ATOM 1004 N N . ILE A 1 128 ? -15.986 7.017 4.521 1.00 76.38 128 ILE A N 1
ATOM 1005 C CA . ILE A 1 128 ? -15.306 8.311 4.508 1.00 76.38 128 ILE A CA 1
ATOM 1006 C C . ILE A 1 128 ? -13.881 8.077 4.027 1.00 76.38 128 ILE A C 1
ATOM 1008 O O . ILE A 1 128 ? -13.223 7.154 4.498 1.00 76.38 128 ILE A O 1
ATOM 1012 N N . ILE A 1 129 ? -13.402 8.925 3.113 1.00 75.19 129 ILE A N 1
ATOM 1013 C CA . ILE A 1 129 ? -12.006 8.952 2.670 1.00 75.19 129 ILE A CA 1
ATOM 1014 C C . ILE A 1 129 ? -11.437 10.333 2.976 1.00 75.19 129 ILE A C 1
ATOM 1016 O O . ILE A 1 129 ? -11.840 11.326 2.375 1.00 75.19 129 ILE A O 1
ATOM 1020 N N . GLN A 1 130 ? -10.488 10.402 3.910 1.00 77.38 130 GLN A N 1
ATOM 1021 C CA . GLN A 1 130 ? -9.761 11.634 4.201 1.00 77.38 130 GLN A CA 1
ATOM 1022 C C . GLN A 1 130 ? -8.378 11.587 3.562 1.00 77.38 130 GLN A C 1
ATOM 1024 O O . GLN A 1 130 ? -7.545 10.734 3.870 1.00 77.38 130 GLN A O 1
ATOM 1029 N N . VAL A 1 131 ? -8.120 12.570 2.709 1.00 70.31 131 VAL A N 1
ATOM 1030 C CA . VAL A 1 131 ? -6.904 12.642 1.912 1.00 70.31 131 VAL A CA 1
ATOM 1031 C C . VAL A 1 131 ? -6.050 13.812 2.385 1.00 70.31 131 VAL A C 1
ATOM 1033 O O . VAL A 1 131 ? -6.483 14.962 2.325 1.00 70.31 131 VAL A O 1
ATOM 1036 N N . THR A 1 132 ? -4.823 13.540 2.838 1.00 67.62 132 THR A N 1
ATOM 1037 C CA . THR A 1 132 ? -3.881 14.594 3.243 1.00 67.62 132 THR A CA 1
ATOM 1038 C C . THR A 1 132 ? -2.663 14.599 2.336 1.00 67.62 132 THR A C 1
ATOM 1040 O O . THR A 1 132 ? -2.005 13.583 2.130 1.00 67.62 132 THR A O 1
ATOM 1043 N N . ALA A 1 133 ? -2.319 15.776 1.819 1.00 59.69 133 ALA A N 1
ATOM 1044 C CA . ALA A 1 133 ? -1.216 15.938 0.887 1.00 59.69 133 ALA A CA 1
ATOM 1045 C C . ALA A 1 133 ? -0.028 16.661 1.540 1.00 59.69 133 ALA A C 1
ATOM 1047 O O . ALA A 1 133 ? 0.229 17.839 1.261 1.00 59.69 133 ALA A O 1
ATOM 1048 N N . ARG A 1 134 ? 0.704 15.967 2.417 1.00 54.47 134 ARG A N 1
ATOM 1049 C CA . ARG A 1 134 ? 1.954 16.469 3.005 1.00 54.47 134 ARG A CA 1
ATOM 1050 C C . ARG A 1 134 ? 3.111 15.536 2.634 1.00 54.47 134 ARG A C 1
ATOM 1052 O O . ARG A 1 134 ? 3.180 14.435 3.151 1.00 54.47 134 ARG A O 1
ATOM 1059 N N . LEU A 1 135 ? 4.019 16.068 1.804 1.00 41.47 135 LEU A N 1
ATOM 1060 C CA . LEU A 1 135 ? 5.251 15.491 1.228 1.00 41.47 135 LEU A CA 1
ATOM 1061 C C . LEU A 1 135 ? 5.105 14.852 -0.164 1.00 41.47 135 LEU A C 1
ATOM 1063 O O . LEU A 1 135 ? 4.089 14.260 -0.506 1.00 41.47 135 LEU A O 1
ATOM 1067 N N . LYS A 1 136 ? 6.151 15.045 -0.982 1.00 43.31 136 LYS A N 1
ATOM 1068 C CA . LYS A 1 136 ? 6.229 14.724 -2.420 1.00 43.31 136 LYS A CA 1
ATOM 1069 C C . LYS A 1 136 ? 6.136 13.224 -2.753 1.00 43.31 136 LYS A C 1
ATOM 1071 O O . LYS A 1 136 ? 6.035 12.889 -3.922 1.00 43.31 136 LYS A O 1
ATOM 1076 N N . TYR A 1 137 ? 6.143 12.340 -1.755 1.00 37.56 137 TYR A N 1
ATOM 1077 C CA . TYR A 1 137 ? 6.266 10.891 -1.969 1.00 37.56 137 TYR A CA 1
ATOM 1078 C C . TYR A 1 137 ? 5.440 10.031 -1.003 1.00 37.56 137 TYR A C 1
ATOM 1080 O O . TYR A 1 137 ? 5.540 8.811 -1.050 1.00 37.56 137 TYR A O 1
ATOM 1088 N N . ILE A 1 138 ? 4.661 10.645 -0.105 1.00 41.25 138 ILE A N 1
ATOM 1089 C CA . ILE A 1 138 ? 3.928 9.928 0.946 1.00 41.25 138 ILE A CA 1
ATOM 1090 C C . ILE A 1 138 ? 2.571 10.608 1.124 1.00 41.25 138 ILE A C 1
ATOM 1092 O O . ILE A 1 138 ? 2.483 11.738 1.608 1.00 41.25 138 ILE A O 1
ATOM 1096 N N . VAL A 1 139 ? 1.503 9.931 0.706 1.00 46.16 139 VAL A N 1
ATOM 1097 C CA . VAL A 1 139 ? 0.131 10.342 1.027 1.00 46.16 139 VAL A CA 1
ATOM 1098 C C . VAL A 1 139 ? -0.230 9.705 2.360 1.00 46.16 139 VAL A C 1
ATOM 1100 O O . VAL A 1 139 ? -0.288 8.488 2.460 1.00 46.16 139 VAL A O 1
ATOM 1103 N N . TRP A 1 140 ? -0.463 10.526 3.381 1.00 42.03 140 TRP A N 1
ATOM 1104 C CA . TRP A 1 140 ? -1.001 10.060 4.656 1.00 42.03 140 TRP A CA 1
ATOM 1105 C C . TRP A 1 140 ? -2.531 10.066 4.568 1.00 42.03 140 TRP A C 1
ATOM 1107 O O . TRP A 1 140 ? -3.155 11.133 4.553 1.00 42.03 140 TRP A O 1
ATOM 1117 N N . LEU A 1 141 ? -3.134 8.879 4.484 1.00 50.94 141 LEU A N 1
ATOM 1118 C CA . LEU A 1 141 ? -4.577 8.680 4.628 1.00 50.94 141 LEU A CA 1
ATOM 1119 C C . LEU A 1 141 ? -4.875 8.329 6.090 1.00 50.94 141 LEU A C 1
ATOM 1121 O O . LEU A 1 141 ? -4.456 7.287 6.577 1.00 50.94 141 LEU A O 1
ATOM 1125 N N . GLN A 1 142 ? -5.583 9.202 6.805 1.00 37.97 142 GLN A N 1
ATOM 1126 C CA . GLN A 1 142 ? -6.076 8.906 8.152 1.00 37.97 142 GLN A CA 1
ATOM 1127 C C . GLN A 1 142 ? -7.597 8.811 8.085 1.00 37.97 142 GLN A C 1
ATOM 1129 O O . GLN A 1 142 ? -8.256 9.836 7.959 1.00 37.97 142 GLN A O 1
ATOM 1134 N N . LEU A 1 143 ? -8.158 7.604 8.165 1.00 46.31 143 LEU A N 1
ATOM 1135 C CA . LEU A 1 143 ? -9.606 7.422 8.253 1.00 46.31 143 LEU A CA 1
ATOM 1136 C C . LEU A 1 143 ? -10.074 7.512 9.705 1.00 46.31 143 LEU A C 1
ATOM 1138 O O . LEU A 1 143 ? -9.514 6.873 10.593 1.00 46.31 143 LEU A O 1
ATOM 1142 N N . VAL A 1 144 ? -11.122 8.302 9.926 1.00 39.25 144 VAL A N 1
ATOM 1143 C CA . VAL A 1 144 ? -11.929 8.288 11.145 1.00 39.25 144 VAL A CA 1
ATOM 1144 C C . VAL A 1 144 ? -13.306 7.788 10.724 1.00 39.25 144 VAL A C 1
ATOM 1146 O O . VAL A 1 144 ? -14.065 8.527 10.103 1.00 39.25 144 VAL A O 1
ATOM 1149 N N . ASN A 1 145 ? -13.625 6.527 11.018 1.00 45.81 145 ASN A N 1
ATOM 1150 C CA . ASN A 1 145 ? -15.005 6.054 10.933 1.00 45.81 145 ASN A CA 1
ATOM 1151 C C . ASN A 1 145 ? -15.761 6.577 12.160 1.00 45.81 145 ASN A C 1
ATOM 1153 O O . ASN A 1 145 ? -15.737 5.958 13.221 1.00 45.81 145 ASN A O 1
ATOM 1157 N N . GLY A 1 146 ? -16.386 7.744 12.016 1.00 34.03 146 GLY A N 1
ATOM 1158 C CA . GLY A 1 146 ? -17.429 8.200 12.924 1.00 34.03 146 GLY A CA 1
ATOM 1159 C C . GLY A 1 146 ? -18.771 7.640 12.466 1.00 34.03 146 GLY A C 1
ATOM 1160 O O . GLY A 1 146 ? -19.225 7.957 11.370 1.00 34.03 146 GLY A O 1
ATOM 1161 N N . THR A 1 147 ? -19.404 6.829 13.302 1.00 35.25 147 THR A N 1
ATOM 1162 C CA . THR A 1 147 ? -20.859 6.655 13.281 1.00 35.25 147 THR A CA 1
ATOM 1163 C C . THR A 1 147 ? -21.396 7.207 14.591 1.00 35.25 147 THR A C 1
ATOM 1165 O O . THR A 1 147 ? -20.807 6.955 15.641 1.00 35.25 147 THR A O 1
ATOM 1168 N N . ILE A 1 148 ? -22.442 8.025 14.456 1.00 34.66 148 ILE A N 1
ATOM 1169 C CA . ILE A 1 148 ? -23.312 8.541 15.521 1.00 34.66 148 ILE A CA 1
ATOM 1170 C C . ILE A 1 148 ? -23.859 7.368 16.334 1.00 34.66 148 ILE A C 1
ATOM 1172 O O . ILE A 1 148 ? -24.137 6.326 15.695 1.00 34.66 148 ILE A O 1
#

Foldseek 3Di:
DVVLVVQLVVCCVVPVPDDPVVSVVVSLVQKAKEKEFACQQVDDPVVVVVVLVVLVVDVSYKYWYKDWDDDPVRFIKIWTFIDGNPADADPVRDGDGPDIHTDPGDQPDDLDLVSSCVSCVVVDDDDDWDWDDDDSGIITTTGHPDDD

Organism: Prymnesium parvum (NCBI:txid97485)

Radius of gyration: 17.27 Å; chains: 1; bounding box: 42×32×53 Å

InterPro domains:
  IPR003440 Glycosyl transferase 48 domain [PF02364] (12-131)